Protein AF-A0A1J3HRT3-F1 (afdb_monomer_lite)

pLDDT: mean 78.0, std 23.24, range [35.66, 98.19]

Foldseek 3Di:
DQVLCVVLVWHWPDDPDDQKIWIAQCVLFPDFDQVSLVVVQCCCCPPLVADWAWVVVVVNPTGRIIIHGDNPDDPVVVVSSSVSVSVVSVVSVVVVVVVVVPPPDDDDDDDDDDDDDDPDDDPDPDPPPDDDDDPDPDPDDPDDDD

Structure (mmCIF, N/CA/C/O backbone):
data_AF-A0A1J3HRT3-F1
#
_entry.id   AF-A0A1J3HRT3-F1
#
loop_
_atom_site.group_PDB
_atom_site.id
_atom_site.type_symbol
_atom_site.label_atom_id
_atom_site.label_alt_id
_atom_site.label_comp_id
_atom_site.label_asym_id
_atom_site.label_entity_id
_atom_site.label_seq_id
_atom_site.pdbx_PDB_ins_code
_atom_site.Cartn_x
_atom_site.Cartn_y
_atom_site.Cartn_z
_atom_site.occupancy
_atom_site.B_iso_or_equiv
_atom_site.auth_seq_id
_atom_site.auth_comp_id
_atom_site.auth_asym_id
_atom_site.auth_atom_id
_atom_site.pdbx_PDB_model_num
ATOM 1 N N . PHE A 1 1 ? 1.924 -8.953 -8.655 1.00 85.94 1 PHE A N 1
ATOM 2 C CA . PHE A 1 1 ? 1.421 -8.228 -7.462 1.00 85.94 1 PHE A CA 1
ATOM 3 C C . PHE A 1 1 ? -0.109 -8.127 -7.390 1.00 85.94 1 PHE A C 1
ATOM 5 O O . PHE A 1 1 ? -0.693 -8.711 -6.486 1.00 85.94 1 PHE A O 1
ATOM 12 N N . THR A 1 2 ? -0.776 -7.434 -8.323 1.00 92.56 2 THR A N 1
ATOM 13 C CA . THR A 1 2 ? -2.239 -7.178 -8.312 1.00 92.56 2 THR A CA 1
ATOM 14 C C . THR A 1 2 ? -3.100 -8.438 -8.220 1.00 92.56 2 THR A C 1
ATOM 16 O O . THR A 1 2 ? -4.023 -8.485 -7.415 1.00 92.56 2 THR A O 1
ATOM 19 N N . GLU A 1 3 ? -2.760 -9.492 -8.965 1.00 93.62 3 GLU A N 1
ATOM 20 C CA . GLU A 1 3 ? -3.448 -10.788 -8.866 1.00 93.62 3 GLU A CA 1
ATOM 21 C C . GLU A 1 3 ? -3.331 -11.418 -7.468 1.00 93.62 3 GLU A C 1
ATOM 23 O O . GLU A 1 3 ? -4.255 -12.077 -7.000 1.00 93.62 3 GLU A O 1
ATOM 28 N N . GLY A 1 4 ? -2.217 -11.187 -6.767 1.00 93.44 4 GLY A N 1
ATOM 29 C CA . GLY A 1 4 ? -2.037 -11.625 -5.383 1.00 93.44 4 GLY A CA 1
ATOM 30 C C . GLY A 1 4 ? -3.009 -10.925 -4.433 1.00 93.44 4 GLY A C 1
ATOM 31 O O . GLY A 1 4 ? -3.682 -11.594 -3.652 1.00 93.44 4 GLY A O 1
ATOM 32 N N . LEU A 1 5 ? -3.139 -9.599 -4.554 1.00 94.06 5 LEU A N 1
ATOM 33 C CA . LEU A 1 5 ? -4.110 -8.804 -3.788 1.00 94.06 5 LEU A CA 1
ATOM 34 C C . LEU A 1 5 ? -5.557 -9.218 -4.102 1.00 94.06 5 LEU A C 1
ATOM 36 O O . LEU A 1 5 ? -6.362 -9.434 -3.196 1.00 94.06 5 LEU A O 1
ATOM 40 N N . LYS A 1 6 ? -5.871 -9.448 -5.379 1.00 94.25 6 LYS A N 1
ATOM 41 C CA . LYS A 1 6 ? -7.199 -9.900 -5.806 1.00 94.25 6 LYS A CA 1
ATOM 42 C C . LYS A 1 6 ? -7.580 -11.249 -5.190 1.00 94.25 6 LYS A C 1
ATOM 44 O O . LYS A 1 6 ? -8.706 -11.411 -4.727 1.00 94.25 6 LYS A O 1
ATOM 49 N N . LYS A 1 7 ? -6.643 -12.205 -5.123 1.00 93.31 7 LYS A N 1
ATOM 50 C CA . LYS A 1 7 ? -6.859 -13.528 -4.500 1.00 93.31 7 LYS A CA 1
ATOM 51 C C . LYS A 1 7 ? -7.189 -13.461 -3.005 1.00 93.31 7 LYS A C 1
ATOM 53 O O . LYS A 1 7 ? -7.810 -14.387 -2.498 1.00 93.31 7 LYS A O 1
ATOM 58 N N . MET A 1 8 ? -6.787 -12.398 -2.307 1.00 92.38 8 MET A N 1
ATOM 59 C CA . MET A 1 8 ? -7.126 -12.170 -0.894 1.00 92.38 8 MET A CA 1
ATOM 60 C C . MET A 1 8 ? -8.325 -11.227 -0.700 1.00 92.38 8 MET A C 1
ATOM 62 O O . MET A 1 8 ? -8.581 -10.800 0.418 1.00 92.38 8 MET A O 1
ATOM 66 N N . GLY A 1 9 ? -9.065 -10.904 -1.767 1.00 91.62 9 GLY A N 1
ATOM 67 C CA . GLY A 1 9 ? -10.257 -10.052 -1.693 1.00 91.62 9 GLY A CA 1
ATOM 68 C C . GLY A 1 9 ? -9.973 -8.549 -1.692 1.00 91.62 9 GLY A C 1
ATOM 69 O O . GLY A 1 9 ? -10.887 -7.762 -1.466 1.00 91.62 9 GLY A O 1
ATOM 70 N N . VAL A 1 10 ? -8.734 -8.134 -1.972 1.00 94.81 10 VAL A N 1
ATOM 71 C CA . VAL A 1 10 ? -8.353 -6.722 -2.066 1.00 94.81 10 VAL A CA 1
ATOM 72 C C . VAL A 1 10 ? -8.311 -6.297 -3.532 1.00 94.81 10 VAL A C 1
ATOM 74 O O . VAL A 1 10 ? -7.502 -6.789 -4.321 1.00 94.81 10 VAL A O 1
ATOM 77 N N . SER A 1 11 ? -9.183 -5.367 -3.910 1.00 95.44 11 SER A N 1
ATOM 78 C CA . SER A 1 11 ? -9.180 -4.756 -5.239 1.00 95.44 11 SER A CA 1
ATOM 79 C C . SER A 1 11 ? -8.091 -3.687 -5.365 1.00 95.44 11 SER A C 1
ATOM 81 O O . SER A 1 11 ? -7.566 -3.147 -4.390 1.00 95.44 11 SER A O 1
ATOM 83 N N . CYS A 1 12 ? -7.728 -3.379 -6.605 1.00 96.44 12 CYS A N 1
ATOM 84 C CA . CYS A 1 12 ? -6.894 -2.234 -6.951 1.00 96.44 12 CYS A CA 1
ATOM 85 C C . CYS A 1 12 ? -7.592 -1.441 -8.055 1.00 96.44 12 CYS A C 1
ATOM 87 O O . CYS A 1 12 ? -8.316 -2.025 -8.865 1.00 96.44 12 CYS A O 1
ATOM 89 N N . LEU A 1 13 ? -7.349 -0.133 -8.114 1.00 95.00 13 LEU A N 1
ATOM 90 C CA . LEU A 1 13 ? -7.772 0.678 -9.249 1.00 95.00 13 LEU A CA 1
ATOM 91 C C . LEU A 1 13 ? -7.099 0.146 -10.520 1.00 95.00 13 LEU A C 1
ATOM 93 O O . LEU A 1 13 ? -5.876 -0.014 -10.559 1.00 95.00 13 LEU A O 1
ATOM 97 N N . ALA A 1 14 ? -7.896 -0.126 -11.552 1.00 94.44 14 ALA A N 1
ATOM 98 C CA . ALA A 1 14 ? -7.374 -0.555 -12.840 1.00 94.44 14 ALA A CA 1
ATOM 99 C C . ALA A 1 14 ? -6.517 0.567 -13.444 1.00 94.44 14 ALA A C 1
ATOM 101 O O . ALA A 1 14 ? -6.996 1.675 -13.669 1.00 94.44 14 ALA A O 1
ATOM 102 N N . SER A 1 15 ? -5.245 0.268 -13.694 1.00 91.69 15 SER A N 1
ATOM 103 C CA . SER A 1 15 ? -4.288 1.169 -14.332 1.00 91.69 15 SER A CA 1
ATOM 104 C C . SER A 1 15 ? -3.425 0.370 -15.299 1.00 91.69 15 SER A C 1
ATOM 106 O O . SER A 1 15 ? -3.145 -0.806 -15.065 1.00 91.69 15 SER A O 1
ATOM 108 N N . ASN A 1 16 ? -2.996 1.013 -16.380 1.00 93.62 16 ASN A N 1
ATOM 109 C CA . ASN A 1 16 ? -2.080 0.468 -17.379 1.00 93.62 16 ASN A CA 1
ATOM 110 C C . ASN A 1 16 ? -0.666 1.073 -17.290 1.00 93.62 16 ASN A C 1
ATOM 112 O O . ASN A 1 16 ? 0.191 0.728 -18.099 1.00 93.62 16 ASN A O 1
ATOM 116 N N . ALA A 1 17 ? -0.423 1.982 -16.342 1.00 94.06 17 ALA A N 1
ATOM 117 C CA . ALA A 1 17 ? 0.844 2.688 -16.188 1.00 94.06 17 ALA A CA 1
ATOM 118 C C . ALA A 1 17 ? 1.211 2.905 -14.711 1.00 94.06 17 ALA A C 1
ATOM 120 O O . ALA A 1 17 ? 0.370 2.800 -13.813 1.00 94.06 17 ALA A O 1
ATOM 121 N N . GLY A 1 18 ? 2.477 3.264 -14.484 1.00 93.38 18 GLY A N 1
ATOM 122 C CA . GLY A 1 18 ? 3.025 3.599 -13.173 1.00 93.38 18 GLY A CA 1
ATOM 123 C C . GLY A 1 18 ? 3.894 2.500 -12.564 1.00 93.38 18 GLY A C 1
ATOM 124 O O . GLY A 1 18 ? 3.907 1.353 -12.999 1.00 93.38 18 GLY A O 1
ATOM 125 N N . LEU A 1 19 ? 4.637 2.886 -11.528 1.00 95.69 19 LEU A N 1
ATOM 126 C CA . LEU A 1 19 ? 5.516 2.008 -10.742 1.00 95.69 19 LEU A CA 1
ATOM 127 C C . LEU A 1 19 ? 4.875 1.604 -9.400 1.00 95.69 19 LEU A C 1
ATOM 129 O O . LEU A 1 19 ? 5.544 1.149 -8.466 1.00 95.69 19 LEU A O 1
ATOM 133 N N . PHE A 1 20 ? 3.567 1.835 -9.294 1.00 96.12 20 PHE A N 1
ATOM 134 C CA . PHE A 1 20 ? 2.747 1.613 -8.116 1.00 96.12 20 PHE A CA 1
ATOM 135 C C . PHE A 1 20 ? 1.315 1.260 -8.515 1.00 96.12 20 PHE A C 1
ATOM 137 O O . PHE A 1 20 ? 0.881 1.535 -9.631 1.00 96.12 20 PHE A O 1
ATOM 144 N N . VAL A 1 21 ? 0.570 0.691 -7.573 1.00 95.81 21 VAL A N 1
ATOM 145 C CA . VAL A 1 21 ? -0.881 0.501 -7.677 1.00 95.81 21 VAL A CA 1
ATOM 146 C C . VAL A 1 21 ? -1.602 1.275 -6.584 1.00 95.81 21 VAL A C 1
ATOM 148 O O . VAL A 1 21 ? -1.039 1.518 -5.515 1.00 95.81 21 VAL A O 1
ATOM 151 N N . LEU A 1 22 ? -2.854 1.646 -6.849 1.00 96.62 22 LEU A N 1
ATOM 152 C CA . LEU A 1 22 ? -3.776 2.134 -5.827 1.00 96.62 22 LEU A CA 1
ATOM 153 C C . LEU A 1 22 ? -4.627 0.964 -5.343 1.00 96.62 22 LEU A C 1
ATOM 155 O O . LEU A 1 22 ? -5.510 0.486 -6.050 1.00 96.62 22 LEU A O 1
ATOM 159 N N . MET A 1 23 ? -4.307 0.488 -4.150 1.00 97.00 23 MET A N 1
ATOM 160 C CA . MET A 1 23 ? -4.989 -0.584 -3.441 1.00 97.00 23 MET A CA 1
ATOM 161 C C . MET A 1 23 ? -6.213 -0.032 -2.703 1.00 97.00 23 MET A C 1
ATOM 163 O O . MET A 1 23 ? -6.131 1.029 -2.081 1.00 97.00 23 MET A O 1
ATOM 167 N N . ASP A 1 24 ? -7.327 -0.757 -2.758 1.00 97.25 24 ASP A N 1
ATOM 168 C CA . ASP A 1 24 ? -8.602 -0.374 -2.151 1.00 97.25 24 ASP A CA 1
ATOM 169 C C . ASP A 1 24 ? -8.853 -1.161 -0.858 1.00 97.25 24 ASP A C 1
ATOM 171 O O . ASP A 1 24 ? -9.199 -2.345 -0.876 1.00 97.25 24 ASP A O 1
ATOM 175 N N . LEU A 1 25 ? -8.690 -0.487 0.282 1.00 96.69 25 LEU A N 1
ATOM 176 C CA . LEU A 1 25 ? -8.982 -1.030 1.609 1.00 96.69 25 LEU A CA 1
ATOM 177 C C . LEU A 1 25 ? -10.233 -0.396 2.231 1.00 96.69 25 LEU A C 1
ATOM 179 O O . LEU A 1 25 ? -10.430 -0.493 3.444 1.00 96.69 25 LEU A O 1
ATOM 183 N N . ARG A 1 26 ? -11.112 0.231 1.435 1.00 95.75 26 ARG A N 1
ATOM 184 C CA . ARG A 1 26 ? -12.331 0.891 1.942 1.00 95.75 26 ARG A CA 1
ATOM 185 C C . ARG A 1 26 ? -13.227 -0.050 2.741 1.00 95.75 26 ARG A C 1
ATOM 187 O O . ARG A 1 26 ? -13.795 0.360 3.747 1.00 95.75 26 ARG A O 1
ATOM 194 N N . HIS A 1 27 ? -13.298 -1.321 2.345 1.00 93.69 27 HIS A N 1
ATOM 195 C CA . HIS A 1 27 ? -14.055 -2.370 3.041 1.00 93.69 27 HIS A CA 1
ATOM 196 C C . HIS A 1 27 ? -13.453 -2.778 4.402 1.00 93.69 27 HIS A C 1
ATOM 198 O O . HIS A 1 27 ? -14.122 -3.403 5.231 1.00 93.69 27 HIS A O 1
ATOM 204 N N . MET A 1 28 ? -12.178 -2.458 4.639 1.00 94.38 28 MET A N 1
ATOM 205 C CA . MET A 1 28 ? -11.503 -2.726 5.907 1.00 94.38 28 MET A CA 1
ATOM 206 C C . MET A 1 28 ? -11.674 -1.588 6.909 1.00 94.38 28 MET A C 1
ATOM 208 O O . MET A 1 28 ? -11.523 -1.818 8.108 1.00 94.38 28 MET A O 1
ATOM 212 N N . LEU A 1 29 ? -12.003 -0.382 6.440 1.00 95.00 29 LEU A N 1
ATOM 213 C CA . LEU A 1 29 ? -12.240 0.761 7.311 1.00 95.00 29 LEU A CA 1
ATOM 214 C C . LEU A 1 29 ? -13.390 0.477 8.277 1.00 95.00 29 LEU A C 1
ATOM 216 O O . LEU A 1 29 ? -14.415 -0.090 7.901 1.00 95.00 29 LEU A O 1
ATOM 220 N N . LYS A 1 30 ? -13.219 0.913 9.527 1.00 92.38 30 LYS A N 1
ATOM 221 C 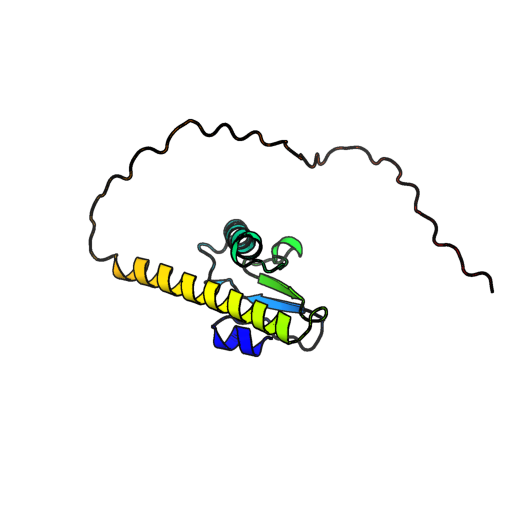CA . LYS A 1 30 ? -14.295 0.890 10.520 1.00 92.38 30 LYS A CA 1
ATOM 222 C C . LYS A 1 30 ? -15.416 1.851 10.118 1.00 92.38 30 LYS A C 1
ATOM 224 O O . LYS A 1 30 ? -16.576 1.464 10.112 1.00 92.38 30 LYS A O 1
ATOM 229 N N . ASP A 1 31 ? -15.029 3.071 9.756 1.00 95.00 31 ASP A N 1
ATOM 230 C CA . ASP A 1 31 ? -15.892 4.148 9.283 1.00 95.00 31 ASP A CA 1
ATOM 231 C C . ASP A 1 31 ? -15.240 4.772 8.036 1.00 95.00 31 ASP A C 1
ATOM 233 O O . ASP A 1 31 ? -14.012 4.775 7.927 1.00 95.00 31 ASP A O 1
ATOM 237 N N . GLN A 1 32 ? -16.019 5.320 7.098 1.00 96.31 32 GLN A N 1
ATOM 238 C CA . GLN A 1 32 ? -15.488 5.975 5.888 1.00 96.31 32 GLN A CA 1
ATOM 239 C C . GLN A 1 32 ? -14.899 7.360 6.219 1.00 96.31 32 GLN A C 1
ATOM 241 O O . GLN A 1 32 ? -15.409 8.396 5.802 1.00 96.31 32 GLN A O 1
ATOM 246 N N . THR A 1 33 ? -13.826 7.378 7.013 1.00 97.81 33 THR A N 1
ATOM 247 C CA . THR A 1 33 ? -13.131 8.581 7.484 1.00 97.81 33 THR A CA 1
ATOM 248 C C . THR A 1 33 ? -11.618 8.448 7.308 1.00 97.81 33 THR A C 1
ATOM 250 O O . THR A 1 33 ? -11.054 7.353 7.390 1.00 97.81 33 THR A O 1
ATOM 253 N N . PHE A 1 34 ? -10.923 9.574 7.127 1.00 97.75 34 PHE A N 1
ATOM 254 C CA . PHE A 1 34 ? -9.456 9.589 7.059 1.00 97.75 34 PHE A CA 1
ATOM 255 C C . PHE A 1 34 ? -8.793 9.164 8.376 1.00 97.75 34 PHE A C 1
ATOM 257 O O . PHE A 1 34 ? -7.687 8.630 8.372 1.00 97.75 34 PHE A O 1
ATOM 264 N N . GLU A 1 35 ? -9.471 9.325 9.514 1.00 97.94 35 GLU A N 1
ATOM 265 C CA . GLU A 1 35 ? -8.979 8.801 10.790 1.00 97.94 35 GLU A CA 1
ATOM 266 C C . GLU A 1 35 ? -8.904 7.265 10.777 1.00 97.94 35 GLU A C 1
ATOM 268 O O . GLU A 1 35 ? -7.892 6.691 11.196 1.00 97.94 35 GLU A O 1
ATOM 273 N N . SER A 1 36 ? -9.933 6.601 10.234 1.00 97.19 36 SER A N 1
ATOM 274 C CA . SER A 1 36 ? -9.932 5.147 10.035 1.00 97.19 36 SER A CA 1
ATOM 275 C C . SER A 1 36 ? -8.849 4.717 9.043 1.00 97.19 36 SER A C 1
ATOM 277 O O . SER A 1 36 ? -8.160 3.725 9.287 1.00 97.19 36 SER A O 1
ATOM 279 N N . GLU A 1 37 ? -8.636 5.484 7.967 1.00 98.12 37 GLU A N 1
ATOM 280 C CA . GLU A 1 37 ? -7.537 5.252 7.017 1.00 98.12 37 GLU A CA 1
ATOM 281 C C . GLU A 1 37 ? -6.183 5.299 7.733 1.00 98.12 37 GLU A C 1
ATOM 283 O O . GLU A 1 37 ? -5.373 4.379 7.604 1.00 98.12 37 GLU A O 1
ATOM 288 N N . MET A 1 38 ? -5.958 6.320 8.563 1.00 98.06 38 MET A N 1
ATOM 289 C CA . MET A 1 38 ? -4.729 6.465 9.341 1.00 98.06 38 MET A CA 1
ATOM 290 C C . MET A 1 38 ? -4.552 5.364 10.383 1.00 98.06 38 MET A C 1
ATOM 292 O O . MET A 1 38 ? -3.424 4.950 10.658 1.00 98.06 38 MET A O 1
ATOM 296 N N . ALA A 1 39 ? -5.639 4.861 10.967 1.00 97.44 39 ALA A N 1
ATOM 297 C CA . ALA A 1 39 ? -5.576 3.728 11.880 1.00 97.44 39 ALA A CA 1
ATOM 298 C C . ALA A 1 39 ? -5.081 2.460 11.170 1.00 97.44 39 ALA A C 1
ATOM 300 O O . ALA A 1 39 ? -4.158 1.814 11.675 1.00 97.44 39 ALA A O 1
ATOM 301 N N . ILE A 1 40 ? -5.623 2.149 9.987 1.00 96.94 40 ILE A N 1
ATOM 302 C CA . ILE A 1 40 ? -5.154 1.028 9.159 1.00 96.94 40 ILE A CA 1
ATOM 303 C C . ILE A 1 40 ? -3.706 1.249 8.728 1.00 96.94 40 ILE A C 1
ATOM 305 O O . ILE A 1 40 ? -2.869 0.367 8.918 1.00 96.94 40 ILE A O 1
ATOM 309 N N . TRP A 1 41 ? -3.382 2.439 8.223 1.00 98.00 41 TRP A N 1
ATOM 310 C CA . TRP A 1 41 ? -2.031 2.791 7.792 1.00 98.00 41 TRP A CA 1
ATOM 311 C C . TRP A 1 41 ? -0.987 2.528 8.885 1.00 98.00 41 TRP A C 1
ATOM 313 O O . TRP A 1 41 ? 0.023 1.862 8.646 1.00 98.00 41 TRP A O 1
ATOM 323 N N . ARG A 1 42 ? -1.262 2.971 10.122 1.00 97.56 42 ARG A N 1
ATOM 324 C CA . ARG A 1 42 ? -0.383 2.728 11.275 1.00 97.56 42 ARG A CA 1
ATOM 325 C C . ARG A 1 42 ? -0.190 1.242 11.550 1.00 97.56 42 ARG A C 1
ATOM 327 O O . ARG A 1 42 ? 0.904 0.851 11.951 1.00 97.56 42 ARG A O 1
ATOM 334 N N . VAL A 1 43 ? -1.215 0.412 11.370 1.00 96.88 43 VAL A N 1
ATOM 335 C CA . VAL A 1 43 ? -1.090 -1.043 11.532 1.00 96.88 43 VAL A CA 1
ATOM 336 C C . VAL A 1 43 ? -0.232 -1.639 10.417 1.00 96.88 43 VAL A C 1
ATOM 338 O O . VAL A 1 43 ? 0.672 -2.421 10.718 1.00 96.88 43 VAL A O 1
ATOM 341 N N . ILE A 1 44 ? -0.449 -1.234 9.165 1.00 96.88 44 ILE A N 1
ATOM 342 C CA . ILE A 1 44 ? 0.319 -1.723 8.013 1.00 96.88 44 ILE A CA 1
ATOM 343 C C . ILE A 1 44 ? 1.812 -1.414 8.191 1.00 96.88 44 ILE A C 1
ATOM 345 O O . ILE A 1 44 ? 2.650 -2.316 8.141 1.00 96.88 44 ILE A O 1
ATOM 349 N N . VAL A 1 45 ? 2.162 -0.166 8.503 1.00 96.88 45 VAL A N 1
ATOM 350 C CA . VAL A 1 45 ? 3.570 0.230 8.652 1.00 96.88 45 VAL A CA 1
ATOM 351 C C . VAL A 1 45 ? 4.204 -0.406 9.894 1.00 96.88 45 VAL A C 1
ATOM 353 O O . VAL A 1 45 ? 5.297 -0.969 9.819 1.00 96.88 45 VAL A O 1
ATOM 356 N N . ASN A 1 46 ? 3.524 -0.374 11.047 1.00 96.00 46 ASN A N 1
ATOM 357 C CA . ASN A 1 46 ? 4.152 -0.778 12.308 1.00 96.00 46 ASN A CA 1
ATOM 358 C C . ASN A 1 46 ? 4.106 -2.283 12.577 1.00 96.00 46 ASN A C 1
ATOM 360 O O . ASN A 1 46 ? 5.055 -2.803 13.167 1.00 96.00 46 ASN A O 1
ATOM 364 N N . LYS A 1 47 ? 3.030 -2.976 12.186 1.00 94.56 47 LYS A N 1
ATOM 365 C CA . LYS A 1 47 ? 2.835 -4.410 12.458 1.00 94.56 47 LYS A CA 1
ATOM 366 C C . LYS A 1 47 ? 3.067 -5.270 11.221 1.00 94.56 47 LYS A C 1
ATOM 368 O O . LYS A 1 47 ? 3.822 -6.228 11.311 1.00 94.56 47 LYS A O 1
ATOM 373 N N . VAL A 1 48 ? 2.471 -4.907 10.082 1.00 96.12 48 VAL A N 1
ATOM 374 C CA . VAL A 1 48 ? 2.630 -5.661 8.819 1.00 96.12 48 VAL A CA 1
ATOM 375 C C . VAL A 1 48 ? 4.009 -5.410 8.193 1.00 96.12 48 VAL A C 1
ATOM 377 O O . VAL A 1 48 ? 4.505 -6.235 7.434 1.00 96.12 48 VAL A O 1
ATOM 380 N N . LYS A 1 49 ? 4.682 -4.314 8.575 1.00 96.75 49 LYS A N 1
ATOM 381 C CA . LYS A 1 49 ? 6.031 -3.942 8.115 1.00 96.75 49 LYS A CA 1
ATOM 382 C C . LYS A 1 49 ? 6.102 -3.769 6.598 1.00 96.75 49 LYS A C 1
ATOM 384 O O . LYS A 1 49 ? 7.053 -4.221 5.963 1.00 96.75 49 LYS A O 1
ATOM 389 N N . ILE A 1 50 ? 5.091 -3.119 6.028 1.00 95.75 50 ILE A N 1
ATOM 390 C CA . ILE A 1 50 ? 5.067 -2.725 4.617 1.00 95.75 50 ILE A CA 1
ATOM 391 C C . ILE A 1 50 ? 4.903 -1.213 4.563 1.00 95.75 50 ILE A C 1
ATOM 393 O O . ILE A 1 50 ? 3.997 -0.657 5.180 1.00 95.75 50 ILE A O 1
ATOM 397 N N . ASN A 1 51 ? 5.799 -0.542 3.843 1.00 95.94 51 ASN A N 1
ATOM 398 C CA . ASN A 1 51 ? 5.679 0.890 3.629 1.00 95.94 51 ASN A CA 1
ATOM 399 C C . ASN A 1 51 ? 4.697 1.153 2.485 1.00 95.94 51 ASN A C 1
ATOM 401 O O . ASN A 1 51 ? 4.935 0.749 1.348 1.00 95.94 51 ASN A O 1
ATOM 405 N N . VAL A 1 52 ? 3.605 1.838 2.797 1.00 96.75 52 VAL A N 1
ATOM 406 C CA . VAL A 1 52 ? 2.592 2.269 1.831 1.00 96.75 52 VAL A CA 1
ATOM 407 C C . VAL A 1 52 ? 2.235 3.718 2.120 1.00 96.75 52 VAL A C 1
ATOM 409 O O . VAL A 1 52 ? 2.326 4.170 3.264 1.00 96.75 52 VAL A O 1
ATOM 412 N N . SER A 1 53 ? 1.814 4.454 1.096 1.00 98.12 53 SER A N 1
ATOM 413 C CA . SER A 1 53 ? 1.355 5.832 1.272 1.00 98.12 53 SER A CA 1
ATOM 414 C C . SER A 1 53 ? -0.175 5.865 1.286 1.00 98.12 53 SER A C 1
ATOM 416 O O . SER A 1 53 ? -0.786 5.327 0.360 1.00 98.12 53 SER A O 1
ATOM 418 N N . PRO A 1 54 ? -0.809 6.462 2.301 1.00 98.19 54 PRO A N 1
ATOM 419 C CA . PRO A 1 54 ? -2.260 6.542 2.371 1.00 98.19 54 PRO A CA 1
ATOM 420 C C . PRO A 1 54 ? -2.806 7.598 1.397 1.00 98.19 54 PRO A C 1
ATOM 422 O O . PRO A 1 54 ? -2.097 8.529 1.011 1.00 98.19 54 PRO A O 1
ATOM 425 N N . GLY A 1 55 ? -4.065 7.452 0.985 1.00 97.81 55 GLY A N 1
ATOM 426 C CA . GLY A 1 55 ? -4.729 8.305 -0.003 1.00 97.81 55 GLY A CA 1
ATOM 427 C C . GLY A 1 55 ? -4.802 9.766 0.427 1.00 97.81 55 GLY A C 1
ATOM 428 O O . GLY A 1 55 ? -4.612 10.660 -0.401 1.00 97.81 55 GLY A O 1
ATOM 429 N N . SER A 1 56 ? -4.975 10.014 1.727 1.00 96.62 56 SER A N 1
ATOM 430 C CA . SER A 1 56 ? -4.930 11.359 2.314 1.00 96.62 56 SER A CA 1
ATOM 431 C C . SER A 1 56 ? -3.639 12.127 2.014 1.00 96.62 56 SER A C 1
ATOM 433 O O . SER A 1 56 ? -3.695 13.339 1.825 1.00 96.62 56 SER A O 1
ATOM 435 N N . SER A 1 57 ? -2.489 11.453 1.880 1.00 97.31 57 SER A N 1
ATOM 436 C CA . SER A 1 57 ? -1.222 12.102 1.498 1.00 97.31 57 SER A CA 1
ATOM 437 C C . SER A 1 57 ? -1.212 12.636 0.061 1.00 97.31 57 SER A C 1
ATOM 439 O O . SER A 1 57 ? -0.349 13.436 -0.284 1.00 97.31 57 SER A O 1
ATOM 441 N N . PHE A 1 58 ? -2.153 12.197 -0.777 1.00 96.31 58 PHE A N 1
ATOM 442 C CA . PHE A 1 58 ? -2.327 12.652 -2.161 1.00 96.31 58 PHE A CA 1
ATOM 443 C C . PHE A 1 58 ? -3.595 13.488 -2.339 1.00 96.31 58 PHE A C 1
ATOM 445 O O . PHE A 1 58 ? -4.034 13.681 -3.470 1.00 96.31 58 PHE A O 1
ATOM 452 N N . HIS A 1 59 ? -4.203 13.949 -1.240 1.00 94.56 59 HIS A N 1
ATOM 453 C CA . HIS A 1 59 ? -5.477 14.671 -1.250 1.00 94.56 59 HIS A CA 1
AT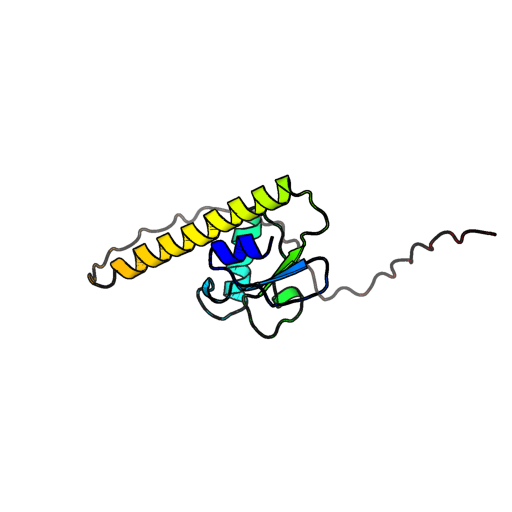OM 454 C C . HIS A 1 59 ? -6.604 13.893 -1.951 1.00 94.56 59 HIS A C 1
ATOM 456 O O . HIS A 1 59 ? -7.451 14.481 -2.624 1.00 94.56 59 HIS A O 1
ATOM 462 N N . CYS A 1 60 ? -6.615 12.561 -1.813 1.00 94.81 60 CYS A N 1
ATOM 463 C CA . CYS A 1 60 ? -7.726 11.756 -2.308 1.00 94.81 60 CYS A CA 1
ATOM 464 C C . CYS A 1 60 ? -9.025 12.186 -1.613 1.00 94.81 60 CYS A C 1
ATOM 466 O O . CYS A 1 60 ? -9.034 12.405 -0.403 1.00 94.81 60 CYS A O 1
ATOM 468 N N . SER A 1 61 ? -10.113 12.312 -2.373 1.00 95.38 61 SER A N 1
ATOM 469 C CA . SER A 1 61 ? -11.415 12.741 -1.851 1.00 95.38 61 SER A CA 1
ATOM 470 C C . SER A 1 61 ? -12.082 11.685 -0.972 1.00 95.38 61 SER A C 1
ATOM 472 O O . SER A 1 61 ? -12.868 12.025 -0.092 1.00 95.38 61 SER A O 1
ATOM 474 N N . GLU A 1 62 ? -11.767 10.412 -1.205 1.00 96.88 62 GLU A N 1
ATOM 475 C CA . GLU A 1 62 ? -12.294 9.283 -0.446 1.00 96.88 62 GLU A CA 1
ATOM 476 C C . GLU A 1 62 ? -11.188 8.658 0.419 1.00 96.88 62 GLU A C 1
ATOM 478 O O . GLU A 1 62 ? -10.071 8.463 -0.070 1.00 96.88 62 GLU A O 1
ATOM 483 N N . PRO A 1 63 ? -11.473 8.297 1.681 1.00 97.81 63 PRO A N 1
ATOM 484 C CA . PRO A 1 63 ? -10.539 7.533 2.494 1.00 97.81 63 PRO A CA 1
ATOM 485 C C . PRO A 1 63 ? -10.472 6.072 2.037 1.00 97.81 63 PRO A C 1
ATOM 487 O O . PRO A 1 63 ? -11.396 5.557 1.417 1.00 97.81 63 PRO A O 1
ATOM 490 N N . GLY A 1 64 ? -9.403 5.374 2.410 1.00 97.25 64 GLY A N 1
ATOM 491 C CA . GLY A 1 64 ? -9.240 3.928 2.221 1.00 97.25 64 GLY A CA 1
ATOM 492 C C . GLY A 1 64 ? -8.440 3.526 0.985 1.00 97.25 64 GLY A C 1
ATOM 493 O O . GLY A 1 64 ? -8.242 2.331 0.759 1.00 97.25 64 GLY A O 1
ATOM 494 N N . TRP A 1 65 ? -7.940 4.496 0.222 1.00 98.06 65 TRP A N 1
ATOM 495 C CA . TRP A 1 65 ? -7.013 4.261 -0.882 1.00 98.06 65 TRP A CA 1
ATOM 496 C C . TRP A 1 65 ? -5.570 4.222 -0.383 1.00 98.06 65 TRP A C 1
ATOM 498 O O . TRP A 1 65 ? -5.170 5.026 0.453 1.00 98.06 65 TRP A O 1
ATOM 508 N N . PHE A 1 66 ? -4.760 3.305 -0.911 1.00 98.19 66 PHE A N 1
ATOM 509 C CA . PHE A 1 66 ? -3.353 3.168 -0.530 1.00 98.19 66 PHE A CA 1
ATOM 510 C C . PHE A 1 66 ? -2.465 2.973 -1.751 1.00 98.19 66 PHE A C 1
ATOM 512 O O . PHE A 1 66 ? -2.653 2.044 -2.532 1.00 98.19 66 PHE A O 1
ATOM 519 N N . ARG A 1 67 ? -1.446 3.820 -1.898 1.00 97.81 67 ARG A N 1
ATOM 520 C CA . ARG A 1 67 ? -0.432 3.685 -2.942 1.00 97.81 67 ARG A CA 1
ATOM 521 C C . ARG A 1 67 ? 0.643 2.694 -2.509 1.00 97.81 67 ARG A C 1
ATOM 523 O O . ARG A 1 67 ? 1.339 2.932 -1.518 1.00 97.81 67 ARG A O 1
ATOM 530 N N . VAL A 1 68 ? 0.814 1.627 -3.286 1.00 96.12 68 VAL A N 1
ATOM 531 C CA . VAL A 1 68 ? 1.824 0.586 -3.056 1.00 96.12 68 VAL A CA 1
ATOM 532 C C . VAL A 1 68 ? 2.776 0.522 -4.243 1.00 96.12 68 VAL A C 1
ATOM 534 O O . VAL A 1 68 ? 2.364 0.185 -5.353 1.00 96.12 68 VAL A O 1
ATOM 537 N N . CYS A 1 69 ? 4.044 0.860 -4.016 1.00 96.19 69 CYS A N 1
ATOM 538 C CA . CYS A 1 69 ? 5.095 0.786 -5.031 1.00 96.19 69 CYS A CA 1
ATOM 539 C C . CYS A 1 69 ? 5.636 -0.643 -5.129 1.00 96.19 69 CYS A C 1
ATOM 541 O O . CYS A 1 69 ? 5.895 -1.267 -4.103 1.00 96.19 69 CYS A O 1
ATOM 543 N N . PHE A 1 70 ? 5.817 -1.148 -6.349 1.00 92.44 70 PHE A N 1
ATOM 544 C CA . PHE A 1 70 ? 6.290 -2.520 -6.588 1.00 92.44 70 PHE A CA 1
ATOM 545 C C . PHE A 1 70 ? 7.556 -2.591 -7.453 1.00 92.44 70 PHE A C 1
ATOM 547 O O . PHE A 1 70 ? 8.180 -3.640 -7.522 1.00 92.44 70 PHE A O 1
ATOM 554 N N . ALA A 1 71 ? 7.942 -1.503 -8.126 1.00 93.88 71 ALA A N 1
ATOM 555 C CA . ALA A 1 71 ? 8.986 -1.547 -9.156 1.00 93.88 71 ALA A CA 1
ATOM 556 C C . ALA A 1 71 ? 10.434 -1.503 -8.634 1.00 93.88 71 ALA A C 1
ATOM 558 O O . ALA A 1 71 ? 11.365 -1.561 -9.429 1.00 93.88 71 ALA A O 1
ATOM 559 N N . ASN A 1 72 ? 10.637 -1.339 -7.328 1.00 92.00 72 ASN A N 1
ATOM 560 C CA . ASN A 1 72 ? 11.960 -1.202 -6.715 1.00 92.00 72 ASN A CA 1
ATOM 561 C C . ASN A 1 72 ? 12.406 -2.444 -5.927 1.00 92.00 72 ASN A C 1
ATOM 563 O O . ASN A 1 72 ? 13.430 -2.376 -5.252 1.00 92.00 72 ASN A O 1
ATOM 567 N N . MET A 1 73 ? 11.640 -3.537 -5.978 1.00 92.25 73 MET A N 1
ATOM 568 C CA . MET A 1 73 ? 11.903 -4.771 -5.233 1.00 92.25 73 MET A CA 1
ATOM 569 C C . MET A 1 73 ? 11.950 -5.969 -6.186 1.00 92.25 73 MET A C 1
ATOM 571 O O . MET A 1 73 ? 11.328 -5.941 -7.249 1.00 92.25 73 MET A O 1
ATOM 575 N N . ASP A 1 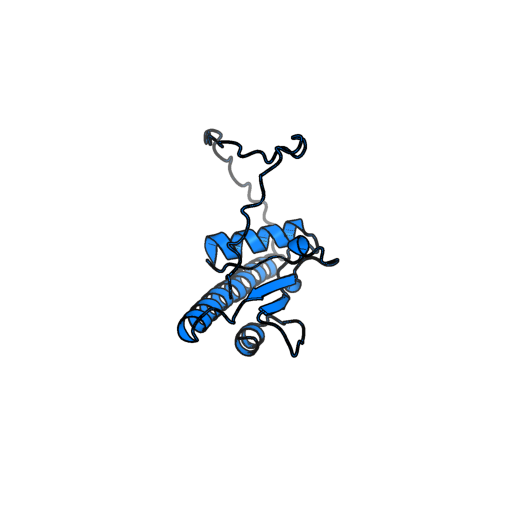74 ? 12.672 -7.018 -5.796 1.00 95.75 74 ASP A N 1
ATOM 576 C CA . ASP A 1 74 ? 12.657 -8.304 -6.493 1.00 95.75 74 ASP A CA 1
ATOM 577 C C . ASP A 1 74 ? 11.364 -9.095 -6.217 1.00 95.75 74 ASP A C 1
ATOM 579 O O . ASP A 1 74 ? 10.559 -8.755 -5.342 1.00 95.75 74 ASP A O 1
ATOM 583 N N . GLU A 1 75 ? 11.152 -10.159 -6.995 1.00 94.38 75 GLU A N 1
ATOM 584 C CA . GLU A 1 75 ? 9.944 -10.983 -6.895 1.00 94.38 75 GLU A CA 1
ATOM 585 C C . GLU A 1 75 ? 9.837 -11.667 -5.523 1.00 94.38 75 GLU A C 1
ATOM 587 O O . GLU A 1 75 ? 8.754 -11.700 -4.943 1.00 94.38 75 GLU A O 1
ATOM 592 N N . ASP A 1 76 ? 10.948 -12.138 -4.951 1.00 96.19 76 ASP A N 1
ATOM 593 C CA . ASP A 1 76 ? 10.950 -12.795 -3.640 1.00 96.19 76 ASP A CA 1
ATOM 594 C C . ASP A 1 76 ? 10.474 -11.842 -2.534 1.00 96.19 76 ASP A C 1
ATOM 596 O O . ASP A 1 76 ? 9.600 -12.187 -1.728 1.00 96.19 76 ASP A O 1
ATOM 600 N N . THR A 1 77 ? 10.967 -10.598 -2.523 1.00 96.00 77 THR A N 1
ATOM 601 C CA . THR A 1 77 ? 10.513 -9.598 -1.551 1.00 96.00 77 THR A CA 1
ATOM 602 C C . THR A 1 77 ? 9.058 -9.200 -1.786 1.00 96.00 77 THR A C 1
ATOM 604 O O . THR A 1 77 ? 8.303 -8.991 -0.828 1.00 96.00 77 THR A O 1
ATOM 607 N N . LEU A 1 78 ? 8.631 -9.134 -3.049 1.00 95.06 78 LEU A N 1
ATOM 608 C CA . LEU A 1 78 ? 7.242 -8.878 -3.414 1.00 95.06 78 LEU A CA 1
ATOM 609 C C . LEU A 1 78 ? 6.303 -9.967 -2.871 1.00 95.06 78 LEU A C 1
ATOM 611 O O . LEU A 1 78 ? 5.245 -9.645 -2.323 1.00 95.06 78 LEU A O 1
ATOM 615 N N . GLN A 1 79 ? 6.699 -11.240 -2.967 1.00 95.56 79 GLN A N 1
ATOM 616 C CA . GLN A 1 79 ? 5.939 -12.372 -2.429 1.00 95.56 79 GLN A CA 1
ATOM 617 C C . GLN A 1 79 ? 5.866 -12.343 -0.900 1.00 95.56 79 GLN A C 1
ATOM 619 O O . GLN A 1 79 ? 4.790 -12.555 -0.339 1.00 95.56 79 GLN A O 1
ATOM 624 N N . ILE A 1 80 ? 6.958 -11.991 -0.211 1.00 96.62 80 ILE A N 1
ATOM 625 C CA . ILE A 1 80 ? 6.943 -11.789 1.249 1.00 96.62 80 ILE A CA 1
ATOM 626 C C . ILE A 1 80 ? 5.961 -10.671 1.628 1.00 96.62 80 ILE A C 1
ATOM 628 O O . ILE A 1 80 ? 5.175 -10.824 2.567 1.00 96.62 80 ILE A O 1
ATOM 632 N N . GLY A 1 81 ? 5.971 -9.554 0.893 1.00 95.88 81 GLY A N 1
ATOM 633 C CA . GLY A 1 81 ? 5.023 -8.456 1.090 1.00 95.88 81 GLY A CA 1
ATOM 634 C C . GLY A 1 81 ? 3.569 -8.898 0.901 1.00 95.88 81 GLY A C 1
ATOM 635 O O . GLY A 1 81 ? 2.719 -8.615 1.745 1.00 95.88 81 GLY A O 1
ATOM 636 N N . LEU A 1 82 ? 3.283 -9.654 -0.163 1.00 95.75 82 LEU A N 1
ATOM 637 C CA . LEU A 1 82 ? 1.956 -10.224 -0.406 1.00 95.75 82 LEU A CA 1
ATOM 638 C C . LEU A 1 82 ? 1.525 -11.185 0.703 1.00 95.75 82 LEU A C 1
ATOM 640 O O . LEU A 1 82 ? 0.384 -11.109 1.148 1.00 95.75 82 LEU A O 1
ATOM 644 N N . GLN A 1 83 ? 2.415 -12.052 1.183 1.00 96.44 83 GLN A N 1
ATOM 645 C CA . GLN A 1 83 ? 2.089 -12.989 2.256 1.00 96.44 83 GLN A CA 1
ATOM 646 C C . GLN A 1 83 ? 1.732 -12.250 3.553 1.00 96.44 83 GLN A C 1
ATOM 648 O O . GLN A 1 83 ? 0.701 -12.531 4.157 1.00 96.44 83 GLN A O 1
ATOM 653 N N . ARG A 1 84 ? 2.510 -11.229 3.931 1.00 96.88 84 ARG A N 1
ATOM 654 C CA . ARG A 1 84 ? 2.206 -10.394 5.105 1.00 96.88 84 ARG A CA 1
ATOM 655 C C . ARG A 1 84 ? 0.873 -9.654 4.964 1.00 96.88 84 ARG A C 1
ATOM 657 O O . ARG A 1 84 ? 0.114 -9.576 5.929 1.00 96.88 84 ARG A O 1
ATOM 664 N N . MET A 1 85 ? 0.570 -9.127 3.773 1.00 95.56 85 MET A N 1
ATOM 665 C CA . MET A 1 85 ? -0.736 -8.512 3.501 1.00 95.56 85 MET A CA 1
ATOM 666 C C . MET A 1 85 ? -1.873 -9.525 3.602 1.00 95.56 85 MET A C 1
ATOM 668 O O . MET A 1 85 ? -2.908 -9.212 4.183 1.00 95.56 85 MET A O 1
ATOM 672 N N . LYS A 1 86 ? -1.678 -10.739 3.083 1.00 95.19 86 LYS A N 1
ATOM 673 C CA . LYS A 1 86 ? -2.664 -11.818 3.167 1.00 95.19 86 LYS A CA 1
ATOM 674 C C . LYS A 1 86 ? -3.001 -12.140 4.620 1.00 95.19 86 LYS A C 1
ATOM 676 O O . LYS A 1 86 ? -4.177 -12.177 4.966 1.00 95.19 86 LYS A O 1
ATOM 681 N N . ASP A 1 87 ? -1.987 -12.312 5.463 1.00 94.94 87 ASP A N 1
ATOM 682 C CA . ASP A 1 87 ? -2.172 -12.614 6.886 1.00 94.94 87 ASP A CA 1
ATOM 683 C C . ASP A 1 87 ? -2.915 -11.476 7.606 1.00 94.94 87 ASP A C 1
ATOM 685 O O . ASP A 1 87 ? -3.805 -11.719 8.422 1.00 94.94 87 ASP A O 1
ATOM 689 N N . PHE A 1 88 ? -2.607 -10.222 7.260 1.00 94.62 88 PHE A N 1
ATOM 690 C CA . PHE A 1 88 ? -3.303 -9.049 7.789 1.00 94.62 88 PHE A CA 1
ATOM 691 C C . PHE A 1 88 ? -4.786 -9.002 7.389 1.00 94.62 88 PHE A C 1
ATOM 693 O O . PHE A 1 88 ? -5.644 -8.795 8.248 1.00 94.62 88 PHE A O 1
ATOM 700 N N . VAL A 1 89 ? -5.096 -9.210 6.106 1.00 92.31 89 VAL A N 1
ATOM 701 C CA . VAL A 1 89 ? -6.471 -9.155 5.580 1.00 92.31 89 VAL A CA 1
ATOM 702 C C . VAL A 1 89 ? -7.319 -10.299 6.136 1.00 92.31 89 VAL A C 1
ATOM 704 O O . VAL A 1 89 ? -8.434 -10.069 6.599 1.00 92.31 89 VAL A O 1
ATOM 707 N N . LEU A 1 90 ? -6.788 -11.525 6.155 1.00 89.56 90 LEU A N 1
ATOM 708 C CA . LEU A 1 90 ? -7.499 -12.682 6.708 1.00 89.56 90 LEU A CA 1
ATOM 709 C C . LEU A 1 90 ? -7.722 -12.542 8.219 1.00 89.56 90 LEU A C 1
ATOM 711 O O . LEU A 1 90 ? -8.819 -12.821 8.701 1.00 89.56 90 LEU A O 1
ATOM 715 N N . GLY A 1 91 ? -6.731 -12.027 8.954 1.00 88.06 91 GLY A N 1
ATOM 716 C CA . GLY A 1 91 ? -6.878 -11.743 10.379 1.00 88.06 91 GLY A CA 1
ATOM 717 C C . GLY A 1 91 ? -7.968 -10.706 10.679 1.00 88.06 91 GLY A C 1
ATOM 718 O O . GLY A 1 91 ? -8.684 -10.836 11.672 1.00 88.06 91 GLY A O 1
ATOM 719 N N . ASP A 1 92 ? -8.150 -9.684 9.837 1.00 80.94 92 ASP A N 1
ATOM 720 C CA . ASP A 1 92 ? -9.261 -8.728 9.982 1.00 80.94 92 ASP A CA 1
ATOM 721 C C . ASP A 1 92 ? -10.629 -9.401 9.781 1.00 80.94 92 ASP A C 1
ATOM 723 O O . ASP A 1 92 ? -11.554 -9.178 10.567 1.00 80.94 92 ASP A O 1
ATOM 727 N N . ILE A 1 93 ? -10.746 -10.284 8.781 1.00 72.81 93 ILE A N 1
ATOM 728 C CA . ILE A 1 93 ? -11.975 -11.041 8.499 1.00 72.81 93 ILE A CA 1
ATOM 729 C C . ILE A 1 93 ? -12.350 -11.938 9.685 1.00 72.81 93 ILE A C 1
ATOM 731 O O . ILE A 1 93 ? -13.506 -11.941 10.112 1.00 72.81 93 ILE A O 1
ATOM 735 N N . GLU A 1 94 ? -11.392 -12.665 10.261 1.00 73.56 94 GLU A N 1
ATOM 736 C CA . GLU A 1 94 ? -11.632 -13.502 11.444 1.00 73.56 94 GLU A CA 1
ATOM 737 C C . GLU A 1 94 ? -12.097 -12.673 12.649 1.00 73.56 94 GLU A C 1
ATOM 739 O O . GLU A 1 94 ? -13.070 -13.029 13.318 1.00 73.56 94 GLU A O 1
ATOM 744 N N . ASN A 1 95 ? -11.470 -11.517 12.890 1.00 72.88 95 ASN A N 1
ATOM 745 C CA . ASN A 1 95 ? -11.882 -10.600 13.955 1.00 72.88 95 ASN A CA 1
ATOM 746 C C . ASN A 1 95 ? -13.297 -10.036 13.728 1.00 72.88 95 ASN A C 1
ATOM 748 O O . ASN A 1 95 ? -14.068 -9.890 14.683 1.00 72.88 95 ASN A O 1
ATOM 752 N N . LYS A 1 96 ? -13.675 -9.746 12.477 1.00 67.06 96 LYS A N 1
ATOM 753 C CA . LYS A 1 96 ? -15.035 -9.313 12.113 1.00 67.06 96 LYS A CA 1
ATOM 754 C C . LYS A 1 96 ? -16.062 -10.432 12.295 1.00 67.06 96 LYS A C 1
ATOM 756 O O . LYS A 1 96 ? -17.109 -10.184 12.889 1.00 67.06 96 LYS A O 1
ATOM 761 N N . ASN A 1 97 ? -15.753 -11.660 11.881 1.00 60.25 97 ASN A N 1
ATOM 762 C CA . ASN A 1 97 ? -16.642 -12.819 12.026 1.00 60.25 97 ASN A CA 1
ATOM 763 C C . ASN A 1 97 ? -16.884 -13.194 13.496 1.00 60.25 97 ASN A C 1
ATOM 765 O O . ASN A 1 97 ? -18.023 -13.454 13.888 1.00 60.25 97 ASN A O 1
ATOM 769 N N . CYS A 1 98 ? -15.847 -13.145 14.337 1.00 52.16 98 CYS A N 1
ATOM 770 C CA . CYS A 1 98 ? -15.991 -13.330 15.782 1.00 52.16 98 CYS A CA 1
ATOM 771 C C . CYS A 1 98 ? -16.885 -12.251 16.421 1.00 52.16 98 CYS A C 1
ATOM 773 O O . CYS A 1 98 ? -17.673 -12.561 17.315 1.00 52.16 98 CYS A O 1
ATOM 775 N N . ASN A 1 99 ? -16.821 -11.004 15.940 1.00 53.84 99 ASN A N 1
ATOM 776 C CA . ASN A 1 99 ? -17.720 -9.936 16.392 1.00 53.84 99 ASN A CA 1
ATOM 777 C C . ASN A 1 99 ? -19.159 -10.097 15.858 1.00 53.84 99 ASN A C 1
ATOM 779 O O . ASN A 1 99 ? -20.102 -9.746 16.565 1.00 53.84 99 ASN A O 1
ATOM 783 N N . TYR A 1 100 ? -19.356 -10.664 14.661 1.00 47.72 100 TYR A N 1
ATOM 784 C CA . TYR A 1 100 ? -20.686 -10.885 14.071 1.00 47.72 100 TYR A CA 1
ATOM 785 C C . TYR A 1 100 ? -21.450 -12.041 14.744 1.00 47.72 100 TYR A C 1
ATOM 787 O O . TYR A 1 100 ? -22.645 -11.918 15.015 1.00 47.72 100 TYR A O 1
ATOM 795 N N . ASN A 1 101 ? -20.757 -13.126 15.115 1.00 45.34 101 ASN A N 1
ATOM 796 C CA . ASN A 1 101 ? -21.353 -14.281 15.806 1.00 45.34 101 ASN A CA 1
ATOM 797 C C . ASN A 1 101 ? -21.756 -14.019 17.273 1.00 45.34 101 ASN A C 1
ATOM 799 O O . ASN A 1 101 ? -22.354 -14.889 17.908 1.00 45.34 101 ASN A O 1
ATOM 803 N N . CYS A 1 102 ? -21.479 -12.832 17.825 1.00 41.62 102 CYS A N 1
ATOM 804 C CA . CYS A 1 102 ? -21.748 -12.512 19.232 1.00 41.62 102 CYS A CA 1
ATOM 805 C C . CYS A 1 102 ? -22.893 -11.510 19.466 1.00 41.62 102 CYS A C 1
ATOM 807 O O . CYS A 1 102 ? -23.165 -11.171 20.617 1.00 41.62 102 CYS A O 1
ATOM 809 N N . ASN A 1 103 ? -23.633 -11.083 18.437 1.00 41.75 103 ASN A N 1
ATOM 810 C CA . ASN A 1 103 ? -24.743 -10.133 18.622 1.00 41.75 103 ASN A CA 1
ATOM 811 C C . ASN A 1 103 ? -26.081 -10.760 19.070 1.00 41.75 103 ASN A C 1
ATOM 813 O O . ASN A 1 103 ? -27.067 -10.041 19.199 1.00 41.75 103 ASN A O 1
ATOM 817 N N . ASN A 1 104 ? -26.115 -12.057 19.409 1.00 46.00 104 ASN A N 1
ATOM 818 C CA . ASN A 1 104 ? -27.300 -12.714 19.987 1.00 46.00 104 ASN A CA 1
ATOM 819 C C . ASN A 1 104 ? -27.244 -12.980 21.500 1.00 46.00 104 ASN A C 1
ATOM 821 O O . ASN A 1 104 ? -28.132 -13.648 22.028 1.00 46.00 104 ASN A O 1
ATOM 825 N N . LYS A 1 105 ? -26.275 -12.432 22.245 1.00 37.09 105 LYS A N 1
ATOM 826 C CA . LYS A 1 105 ? -26.356 -12.409 23.717 1.00 37.09 105 LYS A CA 1
ATOM 827 C C . LYS A 1 105 ? -25.877 -11.073 24.273 1.00 37.09 105 LYS A C 1
ATOM 829 O O . LYS A 1 105 ? -24.683 -10.814 24.379 1.00 37.09 105 LYS A O 1
ATOM 834 N N . LYS A 1 106 ? -26.835 -10.239 24.694 1.00 42.97 106 LYS A N 1
ATOM 835 C CA . LYS A 1 106 ? -26.583 -9.162 25.658 1.00 42.97 106 LYS A CA 1
ATOM 836 C C . LYS A 1 106 ? -26.064 -9.795 26.952 1.00 42.97 106 LYS A C 1
ATOM 838 O O . LYS A 1 106 ? -26.854 -10.279 27.754 1.00 42.97 106 LYS A O 1
ATOM 843 N N . GLU A 1 107 ? -24.757 -9.750 27.180 1.00 35.66 107 GLU A N 1
ATOM 844 C CA . GLU A 1 107 ? -24.188 -9.920 28.517 1.00 35.66 107 GLU A CA 1
ATOM 845 C C . GLU A 1 107 ? -23.316 -8.717 28.877 1.00 35.66 107 GLU A C 1
ATOM 847 O O . GLU A 1 107 ? -22.251 -8.474 28.309 1.00 35.66 107 GLU A O 1
ATOM 852 N N . ASN A 1 108 ? -23.785 -7.972 29.876 1.00 40.38 108 ASN A N 1
ATOM 853 C CA . ASN A 1 108 ? -23.028 -6.949 30.580 1.00 40.38 108 ASN A CA 1
ATOM 854 C C . ASN A 1 108 ? -21.797 -7.578 31.251 1.00 40.38 108 ASN A C 1
ATOM 856 O O . ASN A 1 108 ? -21.931 -8.247 32.275 1.00 40.38 108 ASN A O 1
ATOM 860 N N . LYS A 1 109 ? -20.586 -7.310 30.748 1.00 39.03 109 LYS A N 1
ATOM 861 C CA . LYS A 1 109 ? -19.344 -7.564 31.500 1.00 39.03 109 LYS A CA 1
ATOM 862 C C . LYS A 1 109 ? -18.504 -6.294 31.596 1.00 39.03 109 LYS A C 1
ATOM 864 O O . LYS A 1 109 ? -17.865 -5.864 30.639 1.00 39.03 109 LYS A O 1
ATOM 869 N N . LYS A 1 110 ? -18.521 -5.706 32.800 1.00 40.62 110 LYS A N 1
ATOM 870 C CA . LYS A 1 110 ? -17.639 -4.621 33.255 1.00 40.62 110 LYS A CA 1
ATOM 871 C C . LYS A 1 110 ? -16.183 -4.960 32.915 1.00 40.62 110 LYS A C 1
ATOM 873 O O . LYS A 1 110 ? -15.667 -5.975 33.385 1.00 40.62 110 LYS A O 1
ATOM 878 N N . ARG A 1 111 ? -15.503 -4.102 32.150 1.00 39.88 111 ARG A N 1
ATOM 879 C CA . ARG A 1 111 ? -14.051 -4.195 31.942 1.00 39.88 111 ARG A CA 1
ATOM 880 C C . ARG A 1 111 ? -13.316 -3.266 32.908 1.00 39.88 111 ARG A C 1
ATOM 882 O O . ARG A 1 111 ? -13.734 -2.141 33.158 1.00 39.88 111 ARG A O 1
ATOM 889 N N . LYS A 1 112 ? -12.278 -3.839 33.518 1.00 39.00 112 LYS A N 1
ATOM 890 C CA . LYS A 1 112 ? -11.525 -3.349 34.675 1.00 39.00 112 LYS A CA 1
ATOM 891 C C . LYS A 1 112 ? -10.669 -2.119 34.339 1.00 39.00 112 LYS A C 1
ATOM 893 O O . LYS A 1 112 ? -10.180 -1.981 33.224 1.00 39.00 112 LYS A O 1
ATOM 898 N N . SER A 1 113 ? -10.497 -1.278 35.359 1.00 43.75 113 SER A N 1
ATOM 899 C CA . SER A 1 113 ? -9.663 -0.070 35.429 1.00 43.75 113 SER A CA 1
ATOM 900 C C . SER A 1 113 ? -8.246 -0.275 34.872 1.00 43.75 113 SER A C 1
ATOM 902 O O . SER A 1 113 ? -7.540 -1.188 35.303 1.00 43.75 113 SER A O 1
ATOM 904 N N . PHE A 1 114 ? -7.833 0.585 33.936 1.00 39.81 114 PHE A N 1
ATOM 905 C CA . PHE A 1 114 ? -6.475 0.636 33.391 1.00 39.81 114 PHE A CA 1
ATOM 906 C C . PHE A 1 114 ? -5.584 1.506 34.294 1.00 39.81 114 PHE A C 1
ATOM 908 O O . PHE A 1 114 ? -5.989 2.581 34.741 1.00 39.81 114 PHE A O 1
ATOM 915 N N . GLN A 1 115 ? -4.386 1.012 34.604 1.00 51.28 115 GLN A N 1
ATOM 916 C CA . GLN A 1 115 ? -3.456 1.598 35.571 1.00 51.28 115 GLN A CA 1
ATOM 917 C C . GLN A 1 115 ? -2.954 2.988 35.137 1.00 51.28 115 GLN A C 1
ATOM 919 O O . GLN A 1 115 ? -2.560 3.193 33.993 1.00 51.28 115 GLN A O 1
ATOM 924 N N . LYS A 1 116 ? -2.940 3.943 36.078 1.00 50.06 116 LYS A N 1
ATOM 925 C CA . LYS A 1 116 ? -2.673 5.377 35.849 1.00 50.06 116 LYS A CA 1
ATOM 926 C C . LYS A 1 116 ? -1.191 5.799 35.781 1.00 50.06 116 LYS A C 1
ATOM 928 O O . LYS A 1 116 ? -0.933 6.992 35.818 1.00 50.06 116 LYS A O 1
ATOM 933 N N . ASN A 1 117 ? -0.213 4.897 35.657 1.00 58.50 117 ASN A N 1
ATOM 934 C CA . ASN A 1 117 ? 1.206 5.277 35.804 1.00 58.50 117 ASN A CA 1
ATOM 935 C C . ASN A 1 117 ? 2.124 4.829 34.657 1.00 58.50 117 ASN A C 1
ATOM 937 O O . ASN A 1 117 ? 3.170 4.232 34.891 1.00 58.50 117 ASN A O 1
ATOM 941 N N . LEU A 1 118 ? 1.783 5.181 33.416 1.00 49.28 118 LEU A N 1
ATOM 942 C CA . LEU A 1 118 ? 2.764 5.215 32.326 1.00 49.28 118 LEU A CA 1
ATOM 943 C C . LEU A 1 118 ? 3.078 6.674 31.991 1.00 49.28 118 LEU A C 1
ATOM 945 O O . LEU A 1 118 ? 2.408 7.306 31.179 1.00 49.28 118 LEU A O 1
ATOM 949 N N . LYS A 1 119 ? 4.103 7.220 32.655 1.00 52.00 119 LYS A N 1
ATOM 950 C CA . LYS A 1 119 ? 4.696 8.513 32.300 1.00 52.00 119 LYS A CA 1
ATOM 951 C C . LYS A 1 119 ? 5.556 8.308 31.053 1.00 52.00 119 LYS A C 1
ATOM 953 O O . LYS A 1 119 ? 6.731 7.972 31.148 1.00 52.00 119 LYS A O 1
ATOM 958 N N . LEU A 1 120 ? 4.947 8.465 29.884 1.00 47.62 120 LEU A N 1
ATOM 959 C CA . LEU A 1 120 ? 5.657 8.478 28.610 1.00 47.62 120 LEU A CA 1
ATOM 960 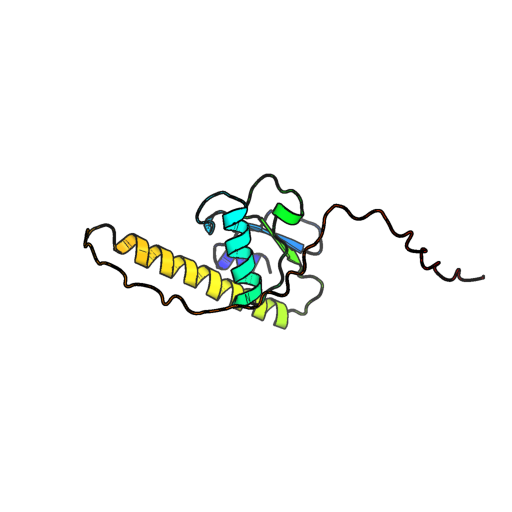C C . LEU A 1 120 ? 6.245 9.878 28.396 1.00 47.62 120 LEU A C 1
ATOM 962 O O . LEU A 1 120 ? 5.514 10.855 28.251 1.00 47.62 120 LEU A O 1
ATOM 966 N N . SER A 1 121 ? 7.574 9.972 28.411 1.00 52.94 121 SER A N 1
ATOM 967 C CA . SER A 1 121 ? 8.296 11.152 27.939 1.00 52.94 121 SER A CA 1
ATOM 968 C C . SER A 1 121 ? 8.231 11.170 26.416 1.00 52.94 121 SER A C 1
ATOM 970 O O . SER A 1 121 ? 9.011 10.491 25.751 1.00 52.94 121 SER A O 1
ATOM 972 N N . PHE A 1 122 ? 7.290 11.925 25.862 1.00 38.72 122 PHE A N 1
ATOM 973 C CA . PHE A 1 122 ? 7.313 12.283 24.452 1.00 38.72 122 PHE A CA 1
ATOM 974 C C . PHE A 1 122 ? 8.223 13.498 24.294 1.00 38.72 122 PHE A C 1
ATOM 976 O O . PHE A 1 122 ? 7.866 14.602 24.703 1.00 38.72 122 PHE A O 1
ATOM 983 N N . SER A 1 123 ? 9.396 13.309 23.691 1.00 43.59 123 SER A N 1
ATOM 984 C CA . SER A 1 123 ? 10.086 14.419 23.038 1.00 43.59 123 SER A CA 1
ATOM 985 C C . SER A 1 123 ? 9.198 14.848 21.876 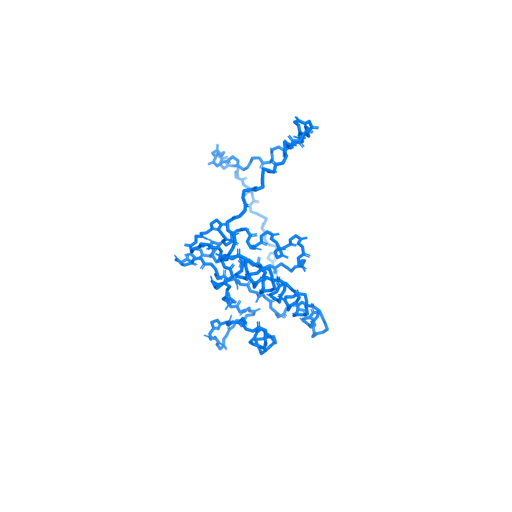1.00 43.59 123 SER A C 1
ATOM 987 O O . SER A 1 123 ? 9.155 14.191 20.837 1.00 43.59 123 SER A O 1
ATOM 989 N N . ALA A 1 124 ? 8.395 15.883 22.104 1.00 42.62 124 ALA A N 1
ATOM 990 C CA . ALA A 1 124 ? 7.516 16.458 21.107 1.00 42.62 124 ALA A CA 1
ATOM 991 C C . ALA A 1 124 ? 8.371 17.035 19.969 1.00 42.62 124 ALA A C 1
ATOM 993 O O . ALA A 1 124 ? 8.901 18.137 20.076 1.00 42.62 124 ALA A O 1
ATOM 994 N N . MET A 1 125 ? 8.518 16.287 18.876 1.00 42.75 125 MET A N 1
ATOM 995 C CA . MET A 1 125 ? 8.930 16.849 17.594 1.00 42.75 125 MET A CA 1
ATOM 996 C C . MET A 1 125 ? 7.695 17.528 16.994 1.00 42.75 125 MET A C 1
ATOM 998 O O . MET A 1 125 ? 6.979 16.957 16.175 1.00 42.75 125 MET A O 1
ATOM 1002 N N . MET A 1 126 ? 7.392 18.717 17.514 1.00 38.25 126 MET A N 1
ATOM 1003 C CA . MET A 1 126 ? 6.420 19.635 16.932 1.00 38.25 126 MET A CA 1
ATOM 1004 C C . MET A 1 126 ? 6.982 20.105 15.590 1.00 38.25 126 MET A C 1
ATOM 1006 O O . MET A 1 126 ? 8.016 20.771 15.557 1.00 38.25 126 MET A O 1
ATOM 1010 N N . TYR A 1 127 ? 6.314 19.770 14.487 1.00 43.53 127 TYR A N 1
ATOM 1011 C CA . TYR A 1 127 ? 6.392 20.614 13.301 1.00 43.53 127 TYR A CA 1
ATOM 1012 C C . TYR A 1 127 ? 5.585 21.868 13.626 1.00 43.53 127 TYR A C 1
ATOM 1014 O O . TYR A 1 127 ? 4.358 21.856 13.598 1.00 43.53 127 TYR A O 1
ATOM 1022 N N . ASP A 1 128 ? 6.291 22.913 14.044 1.00 39.00 128 ASP A N 1
ATOM 1023 C CA . ASP A 1 128 ? 5.727 24.246 14.173 1.00 39.00 128 ASP A CA 1
ATOM 1024 C C . ASP A 1 128 ? 5.475 24.790 12.758 1.00 39.00 128 ASP A C 1
ATOM 1026 O O . ASP A 1 128 ? 6.407 24.987 11.977 1.00 39.00 128 ASP A O 1
ATOM 1030 N N . GLU A 1 129 ? 4.201 24.965 12.404 1.00 47.31 129 GLU A N 1
ATOM 1031 C CA . GLU A 1 129 ? 3.758 25.498 11.111 1.00 47.31 129 GLU A CA 1
ATOM 1032 C C . GLU A 1 129 ? 3.909 27.029 11.027 1.00 47.31 129 GLU A C 1
ATOM 1034 O O . GLU A 1 129 ? 3.316 27.645 10.158 1.00 47.31 129 GLU A O 1
ATOM 1039 N N . HIS A 1 130 ? 4.675 27.700 11.895 1.00 53.09 130 HIS A N 1
ATOM 1040 C CA . HIS A 1 130 ? 4.902 29.148 11.800 1.00 53.09 130 HIS A CA 1
ATOM 1041 C C . HIS A 1 130 ? 6.356 29.532 12.130 1.00 53.09 130 HIS A C 1
ATOM 1043 O O . HIS A 1 130 ? 6.630 30.285 13.064 1.00 53.09 130 HIS A O 1
ATOM 1049 N N . VAL A 1 131 ? 7.313 29.105 11.296 1.00 43.84 131 VAL A N 1
ATOM 1050 C CA . VAL A 1 131 ? 8.688 29.636 11.326 1.00 43.84 131 VAL A CA 1
ATOM 1051 C C . VAL A 1 131 ? 9.048 30.230 9.969 1.00 43.84 131 VAL A C 1
ATOM 1053 O O . VAL A 1 131 ? 9.092 29.542 8.952 1.00 43.84 131 VAL A O 1
ATOM 1056 N N . ARG A 1 132 ? 9.300 31.545 9.974 1.00 39.59 132 ARG A N 1
ATOM 1057 C CA . ARG A 1 132 ? 9.878 32.320 8.868 1.00 39.59 132 ARG A CA 1
ATOM 1058 C C . ARG A 1 132 ? 11.000 31.534 8.184 1.00 39.59 132 ARG A C 1
ATOM 1060 O O . ARG A 1 132 ? 11.916 31.070 8.858 1.00 39.59 132 ARG A O 1
ATOM 1067 N N . SER A 1 133 ? 10.944 31.458 6.857 1.00 43.88 133 SER A N 1
ATOM 1068 C CA . SER A 1 133 ? 11.957 30.834 6.008 1.00 43.88 133 SER A CA 1
ATOM 1069 C C . SER A 1 133 ? 13.379 31.262 6.397 1.00 43.88 133 SER A C 1
ATOM 1071 O O . SER A 1 133 ? 13.714 32.438 6.242 1.00 43.88 133 SER A O 1
ATOM 1073 N N . PRO A 1 134 ? 14.264 30.342 6.814 1.00 46.09 134 PRO A N 1
ATOM 1074 C CA . PRO A 1 134 ? 15.684 30.523 6.592 1.00 46.09 134 PRO A CA 1
ATOM 1075 C C . PRO A 1 134 ? 15.916 30.262 5.104 1.00 46.09 134 PRO A C 1
ATOM 1077 O O . PRO A 1 134 ? 15.569 29.199 4.590 1.00 46.09 134 PRO A O 1
ATOM 1080 N N . THR A 1 135 ? 16.468 31.237 4.389 1.00 53.00 135 THR A N 1
ATOM 1081 C CA . THR A 1 135 ? 16.989 31.056 3.031 1.00 53.00 135 THR A CA 1
ATOM 1082 C C . THR A 1 135 ? 18.001 29.916 3.031 1.00 53.00 135 THR A C 1
ATOM 1084 O O . THR A 1 135 ? 19.166 30.099 3.382 1.00 53.00 135 THR A O 1
ATOM 1087 N N . LEU A 1 136 ? 17.544 28.723 2.664 1.00 43.50 136 LEU A N 1
ATOM 1088 C CA . LEU A 1 136 ? 18.395 27.577 2.410 1.00 43.50 136 LEU A CA 1
ATOM 1089 C C . LEU A 1 136 ? 19.060 27.839 1.057 1.00 43.50 136 LEU A C 1
ATOM 1091 O O . LEU A 1 136 ? 18.393 27.866 0.022 1.00 43.50 136 LEU A O 1
ATOM 1095 N N . MET A 1 137 ? 20.361 28.131 1.077 1.00 46.34 137 MET A N 1
ATOM 1096 C CA . MET A 1 137 ? 21.137 28.283 -0.148 1.00 46.34 137 MET A CA 1
ATOM 1097 C C . MET A 1 137 ? 21.006 27.003 -0.974 1.00 46.34 137 MET A C 1
ATOM 1099 O O . MET A 1 137 ? 21.325 25.913 -0.503 1.00 46.34 137 MET A O 1
ATOM 1103 N N . SER A 1 138 ? 20.508 27.154 -2.200 1.00 52.59 138 SER A N 1
ATOM 1104 C CA . SER A 1 138 ? 20.407 26.071 -3.173 1.00 52.59 138 SER A CA 1
ATOM 1105 C C . SER A 1 138 ? 21.802 25.482 -3.426 1.00 52.59 138 SER A C 1
ATOM 1107 O O . SER A 1 138 ? 22.696 26.237 -3.839 1.00 52.59 138 SER A O 1
ATOM 1109 N N . PRO A 1 139 ? 22.034 24.174 -3.193 1.00 54.94 139 PRO A N 1
ATOM 1110 C CA . PRO A 1 139 ? 23.277 23.543 -3.596 1.00 54.94 139 PRO A CA 1
ATOM 1111 C C . PRO A 1 139 ? 23.294 23.518 -5.124 1.00 54.94 139 PRO A C 1
ATOM 1113 O O . PRO A 1 139 ? 22.568 22.761 -5.766 1.00 54.94 139 PRO A O 1
ATOM 1116 N N . HIS A 1 140 ? 24.086 24.412 -5.711 1.00 52.28 140 HIS A N 1
ATOM 1117 C CA . HIS A 1 140 ? 24.267 24.471 -7.153 1.00 52.28 140 HIS A CA 1
ATOM 1118 C C . HIS A 1 140 ? 24.847 23.140 -7.633 1.00 52.28 140 HIS A C 1
ATOM 1120 O O . HIS A 1 140 ? 25.887 22.688 -7.152 1.00 52.28 140 HIS A O 1
ATOM 1126 N N . SER A 1 141 ? 24.165 22.512 -8.587 1.00 56.16 141 SER A N 1
ATOM 1127 C CA . SER A 1 141 ? 24.681 21.355 -9.309 1.00 56.16 141 SER A CA 1
ATOM 1128 C C . SER A 1 141 ? 25.957 21.771 -10.058 1.00 56.16 141 SER A C 1
ATOM 1130 O O . SER A 1 141 ? 25.932 22.807 -10.729 1.00 56.16 141 SER A O 1
ATOM 1132 N N . PRO A 1 142 ? 27.070 21.018 -9.984 1.00 58.62 142 PRO A N 1
ATOM 1133 C CA . PRO A 1 142 ? 28.242 21.327 -10.790 1.00 58.62 142 PRO A CA 1
ATOM 1134 C C . PRO A 1 142 ? 27.873 21.147 -12.263 1.00 58.62 142 PRO A C 1
ATOM 1136 O O . PRO A 1 142 ? 27.520 20.049 -12.694 1.00 58.62 142 PRO A O 1
ATOM 1139 N N . LEU A 1 143 ? 27.917 22.236 -13.028 1.00 54.75 143 LEU A N 1
ATOM 1140 C CA . LEU A 1 143 ? 27.762 22.189 -14.475 1.00 54.75 143 LEU A CA 1
ATOM 1141 C C . LEU A 1 143 ? 28.922 21.377 -15.065 1.00 54.75 143 LEU A C 1
ATOM 1143 O O . LEU A 1 143 ? 30.090 21.698 -14.838 1.00 54.75 143 LEU A O 1
ATOM 1147 N N . LEU A 1 144 ? 28.591 20.340 -15.834 1.00 49.56 144 LEU A N 1
ATOM 1148 C CA . LEU A 1 144 ? 29.536 19.667 -16.719 1.00 49.56 144 LEU A CA 1
ATOM 1149 C C . LEU A 1 144 ? 30.041 20.699 -17.732 1.00 49.56 144 LEU A C 1
ATOM 1151 O O . LEU A 1 144 ? 29.266 21.219 -18.536 1.00 49.56 144 LEU A O 1
ATOM 1155 N N . ARG A 1 145 ? 31.331 21.030 -17.665 1.00 50.09 145 ARG A N 1
ATOM 1156 C CA . ARG A 1 145 ? 31.990 21.820 -18.705 1.00 50.09 145 ARG A CA 1
ATOM 1157 C C . ARG A 1 145 ? 32.298 20.876 -19.867 1.00 50.09 145 ARG A C 1
ATOM 1159 O O . ARG A 1 145 ? 32.915 19.837 -19.639 1.00 50.09 145 ARG A O 1
ATOM 1166 N N . ALA A 1 146 ? 31.797 21.225 -21.050 1.00 58.38 146 ALA A N 1
ATOM 1167 C CA . ALA A 1 146 ? 32.139 20.5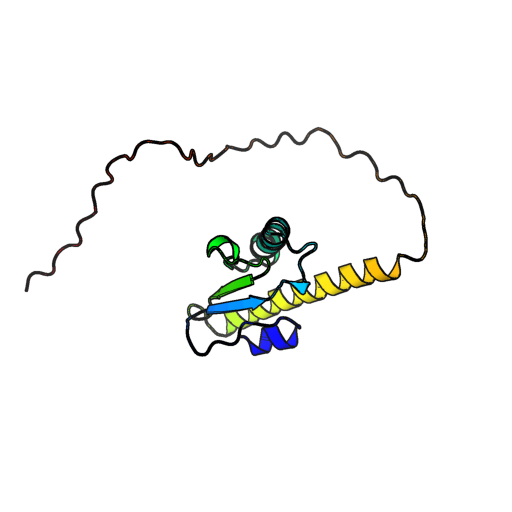81 -22.316 1.00 58.38 146 ALA A CA 1
ATOM 1168 C C . ALA A 1 146 ? 33.623 20.774 -22.658 1.00 58.38 146 ALA A C 1
ATOM 1170 O O . ALA A 1 146 ? 34.187 21.813 -22.231 1.00 58.38 146 ALA A O 1
#

Radius of gyration: 21.53 Å; chains: 1; bounding box: 59×47×58 Å

Organism: Noccaea caerulescens (NCBI:txid107243)

Sequence (146 aa):
FTEGLKKMGVSCLASNAGLFVLMDLRHMLKDQTFESEMAIWRVIVNKVKINVSPGSSFHCSEPGWFRVCFANMDEDTLQIGLQRMKDFVLGDIENKNCNYNCNNKKENKKRKSFQKNLKLSFSAMMYDEHVRSPTLMSPHSPLLRA

Secondary structure (DSSP, 8-state):
-HHHHHHTT-EE---SS-SEEEEE-GGG-SSSSHHHHHHHHHHIIIII----EEGGGGT-SSTTEEEEE-TTS-HHHHHHHHHHHHHHHHHHHHHHHHHHTTTT-----PPPPPPS------------S----------PPPP---

InterPro domains:
  IPR004839 Aminotransferase, class I/classII, large domain [PF00155] (1-84)
  IPR015422 Pyridoxal phosphate-dependent transferase, small domain [G3DSA:3.90.1150.10] (1-89)
  IPR015424 Pyridoxal phosphate-dependent transferase [SSF53383] (2-89)
  IPR050478 Ethylene and sulfur compound biosynthesis-related protein [PTHR43795] (2-88)